Protein AF-A0A815R4E4-F1 (afdb_monomer_lite)

Structure (mmCIF, N/CA/C/O backbone):
data_AF-A0A815R4E4-F1
#
_entry.id   AF-A0A815R4E4-F1
#
loop_
_atom_site.group_PDB
_atom_site.id
_atom_site.type_symbol
_atom_site.label_atom_id
_atom_site.label_alt_id
_atom_site.label_comp_id
_atom_site.label_asym_id
_atom_site.label_entity_id
_atom_site.label_seq_id
_atom_site.pdbx_PDB_ins_code
_atom_site.Cartn_x
_atom_site.Cartn_y
_atom_site.Cartn_z
_atom_site.occupancy
_atom_site.B_iso_or_equiv
_atom_site.auth_seq_id
_atom_site.auth_comp_id
_atom_site.auth_asym_id
_atom_site.auth_atom_id
_atom_site.pdbx_PDB_model_num
ATOM 1 N N . LEU A 1 1 ? -27.201 -1.295 6.996 1.00 34.97 1 LEU A N 1
ATOM 2 C CA . LEU A 1 1 ? -26.302 -2.285 6.366 1.00 34.97 1 LEU A CA 1
ATOM 3 C C . LEU A 1 1 ? -25.036 -1.536 5.987 1.00 34.97 1 LEU A C 1
ATOM 5 O O . LEU A 1 1 ? -25.103 -0.668 5.131 1.00 34.97 1 LEU A O 1
ATOM 9 N N . THR A 1 2 ? -23.944 -1.718 6.727 1.00 45.78 2 THR A N 1
ATOM 10 C CA . THR A 1 2 ? -22.665 -1.076 6.395 1.00 45.78 2 THR A CA 1
ATOM 11 C C . THR A 1 2 ? -22.022 -1.870 5.258 1.00 45.78 2 THR A C 1
ATOM 13 O O . THR A 1 2 ? -22.085 -3.098 5.275 1.00 45.78 2 THR A O 1
ATOM 16 N N . ASN A 1 3 ? -21.384 -1.202 4.290 1.00 49.81 3 ASN A N 1
ATOM 17 C CA . ASN A 1 3 ? -20.673 -1.812 3.143 1.00 49.81 3 ASN A CA 1
ATOM 18 C C . ASN A 1 3 ? -19.489 -2.724 3.536 1.00 49.81 3 ASN A C 1
ATOM 20 O O . ASN A 1 3 ? -18.639 -3.049 2.714 1.00 49.81 3 ASN A O 1
ATOM 24 N N . PHE A 1 4 ? -19.400 -3.109 4.805 1.00 59.53 4 PHE A N 1
ATOM 25 C CA . PHE A 1 4 ? -18.251 -3.765 5.391 1.00 59.53 4 PHE A CA 1
ATOM 26 C C . PHE A 1 4 ? -18.570 -5.113 6.011 1.00 59.53 4 PHE A C 1
ATOM 28 O O . PHE A 1 4 ? -17.628 -5.620 6.573 1.00 59.53 4 PHE A O 1
ATOM 35 N N . HIS A 1 5 ? -19.809 -5.645 5.971 1.00 58.69 5 HIS A N 1
ATOM 36 C CA . HIS A 1 5 ? -20.258 -7.021 6.329 1.00 58.69 5 HIS A CA 1
ATOM 37 C C . HIS A 1 5 ? -19.346 -7.929 7.215 1.00 58.69 5 HIS A C 1
ATOM 39 O O . HIS A 1 5 ? -19.373 -9.147 7.086 1.00 58.69 5 HIS A O 1
ATOM 45 N N . TYR A 1 6 ? -18.570 -7.383 8.152 1.00 62.31 6 TYR A N 1
ATOM 46 C CA . TYR A 1 6 ? -17.469 -8.067 8.828 1.00 62.31 6 TYR A CA 1
ATOM 47 C C . TYR A 1 6 ? -17.342 -7.518 10.251 1.00 62.31 6 TYR A C 1
ATOM 49 O O . TYR A 1 6 ? -17.291 -6.306 10.477 1.00 62.31 6 TYR A O 1
ATOM 57 N N . ASN A 1 7 ? -17.299 -8.430 11.223 1.00 60.53 7 ASN A N 1
ATOM 58 C CA . ASN A 1 7 ? -17.058 -8.113 12.624 1.00 60.53 7 ASN A CA 1
ATOM 59 C C . ASN A 1 7 ? -15.548 -8.113 12.881 1.00 60.53 7 ASN A C 1
ATOM 61 O O . ASN A 1 7 ? -14.939 -9.158 13.099 1.00 60.53 7 ASN A O 1
ATOM 65 N N . LEU A 1 8 ? -14.942 -6.933 12.818 1.00 61.50 8 LEU A N 1
ATOM 66 C CA . LEU A 1 8 ? -13.544 -6.733 13.172 1.00 61.50 8 LEU A CA 1
ATOM 67 C C . LEU A 1 8 ? -13.520 -5.843 14.404 1.00 61.50 8 LEU A C 1
ATOM 69 O O . LEU A 1 8 ? -13.551 -4.619 14.294 1.00 61.50 8 LEU A O 1
ATOM 73 N N . ASN A 1 9 ? -13.440 -6.444 15.585 1.00 64.81 9 ASN A N 1
ATOM 74 C CA . ASN A 1 9 ? -13.378 -5.694 16.841 1.00 64.81 9 ASN A CA 1
ATOM 75 C C . ASN A 1 9 ? -12.137 -4.766 16.949 1.00 64.81 9 ASN A C 1
ATOM 77 O O . ASN A 1 9 ? -12.022 -4.015 17.914 1.00 64.81 9 ASN A O 1
ATOM 81 N N . GLU A 1 10 ? -11.231 -4.769 15.957 1.00 72.38 10 GLU A N 1
ATOM 82 C CA . GLU A 1 10 ? -9.911 -4.119 16.003 1.00 72.38 10 GLU A CA 1
ATOM 83 C C . GLU A 1 10 ? -9.409 -3.582 14.638 1.00 72.38 10 GLU A C 1
ATOM 85 O O . GLU A 1 10 ? -8.201 -3.504 14.407 1.00 72.38 10 GLU A O 1
ATOM 90 N N . TRP A 1 11 ? -10.286 -3.240 13.683 1.00 89.25 11 TRP A N 1
ATOM 91 C CA . TRP A 1 11 ? -9.803 -2.600 12.446 1.00 89.25 11 TRP A CA 1
ATOM 92 C C . TRP A 1 11 ? -9.407 -1.141 12.700 1.00 89.25 11 TRP A C 1
ATOM 94 O O . TRP A 1 11 ? -10.167 -0.372 13.278 1.00 89.25 11 TRP A O 1
ATOM 104 N N . GLY A 1 12 ? -8.206 -0.766 12.274 1.00 93.44 12 GLY A N 1
ATOM 105 C CA . GLY A 1 12 ? -7.687 0.596 12.314 1.00 93.44 12 GLY A CA 1
ATOM 106 C C . GLY A 1 12 ? -7.926 1.360 11.021 1.00 93.44 12 GLY A C 1
ATOM 107 O O . GLY A 1 12 ? -8.293 2.534 11.076 1.00 93.44 12 GLY A O 1
ATOM 108 N N . ALA A 1 13 ? -7.783 0.687 9.875 1.00 95.56 13 ALA A N 1
ATOM 109 C CA . ALA A 1 13 ? -8.011 1.285 8.566 1.00 95.56 13 ALA A CA 1
ATOM 110 C C . ALA A 1 13 ? -8.581 0.295 7.539 1.00 95.56 13 ALA A C 1
ATOM 112 O O . ALA A 1 13 ? -8.224 -0.884 7.532 1.00 95.56 13 ALA A O 1
ATOM 113 N N . MET A 1 14 ? -9.439 0.810 6.658 1.00 95.38 14 MET A N 1
ATOM 114 C CA . MET A 1 14 ? -9.954 0.141 5.462 1.00 95.38 14 MET A CA 1
ATOM 115 C C . MET A 1 14 ? -9.499 0.921 4.238 1.00 95.38 14 MET A C 1
ATOM 117 O O . MET A 1 14 ? -9.960 2.042 4.019 1.00 95.38 14 MET A O 1
ATOM 121 N N . THR A 1 15 ? -8.604 0.339 3.452 1.00 96.81 15 THR A N 1
ATOM 122 C CA . THR A 1 15 ? -8.032 0.966 2.260 1.00 96.81 15 THR A CA 1
ATOM 123 C C . THR A 1 15 ? -8.726 0.435 1.015 1.00 96.81 15 THR A C 1
ATOM 125 O O . THR A 1 15 ? -9.204 -0.706 0.985 1.00 96.81 15 THR A O 1
ATOM 128 N N . ALA A 1 16 ? -8.809 1.274 -0.008 1.00 95.69 16 ALA A N 1
ATOM 129 C CA . ALA A 1 16 ? -9.480 0.937 -1.246 1.00 95.69 16 ALA A CA 1
ATOM 130 C C . ALA A 1 16 ? -8.651 -0.025 -2.108 1.00 95.69 16 ALA A C 1
ATOM 132 O O . ALA A 1 16 ? -7.436 -0.169 -1.954 1.00 95.69 16 ALA A O 1
ATOM 133 N N . SER A 1 17 ? -9.344 -0.669 -3.039 1.00 94.94 17 SER A N 1
ATOM 134 C CA . SER A 1 17 ? -8.784 -1.439 -4.146 1.00 94.94 17 SER A CA 1
ATOM 135 C C . SER A 1 17 ? -9.296 -0.895 -5.488 1.00 94.94 17 SER A C 1
ATOM 137 O O . SER A 1 17 ? -10.026 0.098 -5.538 1.00 94.94 17 SER A O 1
ATOM 139 N N . GLN A 1 18 ? -8.893 -1.524 -6.593 1.00 93.31 18 GLN A N 1
ATOM 140 C CA . GLN A 1 18 ? -9.287 -1.147 -7.954 1.00 93.31 18 GLN A CA 1
ATOM 141 C C . GLN A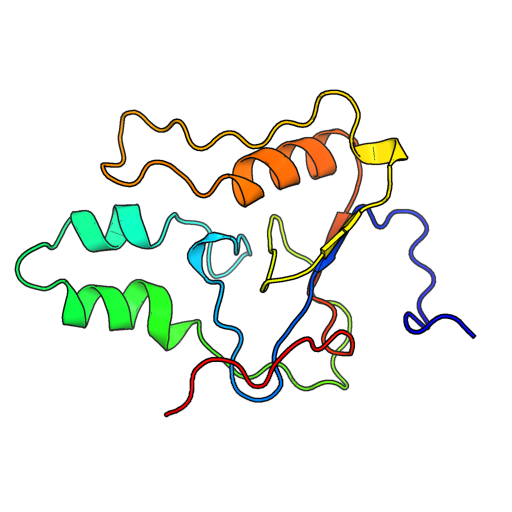 1 18 ? -9.861 -2.347 -8.707 1.00 93.31 18 GLN A C 1
ATOM 143 O O . GLN A 1 18 ? -9.534 -3.492 -8.386 1.00 93.31 18 GLN A O 1
ATOM 148 N N . THR A 1 19 ? -10.712 -2.093 -9.708 1.00 87.50 19 THR A N 1
ATOM 149 C CA . THR A 1 19 ? -11.404 -3.168 -10.442 1.00 87.50 19 THR A CA 1
ATOM 150 C C . THR A 1 19 ? -10.457 -3.982 -11.325 1.00 87.50 19 THR A C 1
ATOM 152 O O . THR A 1 19 ? -10.602 -5.203 -11.389 1.00 87.50 19 THR A O 1
ATOM 155 N N . ILE A 1 20 ? -9.469 -3.346 -11.969 1.00 88.88 20 ILE A N 1
ATOM 156 C CA . ILE A 1 20 ? -8.559 -4.016 -12.909 1.00 88.88 20 ILE A CA 1
ATOM 157 C C . ILE A 1 20 ? -7.231 -4.370 -12.235 1.00 88.88 20 ILE A C 1
ATOM 159 O O . ILE A 1 20 ? -6.815 -5.527 -12.274 1.00 88.88 20 ILE A O 1
ATOM 163 N N . ARG A 1 21 ? -6.530 -3.402 -11.627 1.00 91.69 21 ARG A N 1
ATOM 164 C CA . ARG A 1 21 ? -5.222 -3.640 -10.985 1.00 91.69 21 ARG A CA 1
ATOM 165 C C . ARG A 1 21 ? -4.995 -2.731 -9.788 1.00 91.69 21 ARG A C 1
ATOM 167 O O . ARG A 1 21 ? -5.129 -1.516 -9.915 1.00 91.69 21 ARG A O 1
ATOM 174 N N . TYR A 1 22 ? -4.560 -3.312 -8.670 1.00 95.31 22 TYR A N 1
ATOM 175 C CA . TYR A 1 22 ? -4.115 -2.544 -7.511 1.00 95.31 22 TYR A CA 1
ATOM 176 C C . TYR A 1 22 ? -2.815 -1.801 -7.835 1.00 95.31 22 TYR A C 1
ATOM 178 O O . TYR A 1 22 ? -1.774 -2.433 -8.020 1.00 95.31 22 TYR A O 1
ATOM 186 N N . TYR A 1 23 ? -2.878 -0.474 -7.947 1.00 94.25 23 TYR A N 1
ATOM 187 C CA . TYR A 1 23 ? -1.768 0.317 -8.496 1.00 94.25 23 TYR A CA 1
ATOM 188 C C . TYR A 1 23 ? -0.779 0.817 -7.436 1.00 94.25 23 TYR A C 1
ATOM 190 O O . TYR A 1 23 ? 0.389 1.048 -7.743 1.00 94.25 23 TYR A O 1
ATOM 198 N N . ASP A 1 24 ? -1.235 1.007 -6.197 1.00 96.00 24 ASP A N 1
ATOM 199 C CA . ASP A 1 24 ? -0.504 1.755 -5.171 1.00 96.00 24 ASP A CA 1
ATOM 200 C C . ASP A 1 24 ? 0.508 0.881 -4.416 1.00 96.00 24 ASP A C 1
ATOM 202 O O . ASP A 1 24 ? 0.366 0.570 -3.228 1.00 96.00 24 ASP A O 1
ATOM 206 N N . ILE A 1 25 ? 1.528 0.430 -5.149 1.00 97.62 25 ILE A N 1
ATOM 207 C CA . ILE A 1 25 ? 2.609 -0.408 -4.617 1.00 97.62 25 ILE A CA 1
ATOM 208 C C . ILE A 1 25 ? 3.510 0.382 -3.664 1.00 97.62 25 ILE A C 1
ATOM 210 O O . ILE A 1 25 ? 4.051 -0.192 -2.721 1.00 97.62 25 ILE A O 1
ATOM 214 N N . TRP A 1 26 ? 3.630 1.701 -3.843 1.00 97.75 26 TRP A N 1
ATOM 215 C CA . TRP A 1 26 ? 4.500 2.515 -2.997 1.00 97.75 26 TRP A CA 1
ATOM 216 C C . TRP A 1 26 ? 4.015 2.565 -1.542 1.00 97.75 26 TRP A C 1
ATOM 218 O O . TRP A 1 26 ? 4.830 2.403 -0.628 1.00 97.75 26 TRP A O 1
ATOM 228 N N . ALA A 1 27 ? 2.699 2.677 -1.322 1.00 98.12 27 ALA A N 1
ATOM 229 C CA . ALA A 1 27 ? 2.101 2.625 0.012 1.00 98.12 27 ALA A CA 1
ATOM 230 C C . ALA A 1 27 ? 1.945 1.198 0.573 1.00 98.12 27 ALA A C 1
ATOM 232 O O . ALA A 1 27 ? 1.680 1.039 1.768 1.00 98.12 27 ALA A O 1
ATOM 233 N N . LEU A 1 28 ? 2.078 0.155 -0.257 1.00 98.31 28 LEU A N 1
ATOM 234 C CA . LEU A 1 28 ? 1.830 -1.232 0.139 1.00 98.31 28 LEU A CA 1
ATOM 235 C C . LEU A 1 28 ? 2.980 -1.798 0.981 1.00 98.31 28 LEU A C 1
ATOM 237 O O . LEU A 1 28 ? 4.128 -1.836 0.542 1.00 98.31 28 LEU A O 1
ATOM 241 N N . ARG A 1 29 ? 2.664 -2.322 2.166 1.00 98.25 29 ARG A N 1
ATOM 242 C CA . ARG A 1 29 ? 3.552 -3.179 2.960 1.00 98.25 29 ARG A CA 1
ATOM 243 C C . ARG A 1 29 ? 2.803 -4.449 3.349 1.00 98.25 29 ARG A C 1
ATOM 245 O O . ARG A 1 29 ? 1.773 -4.378 4.011 1.00 98.25 29 ARG A O 1
ATOM 252 N N . SER A 1 30 ? 3.291 -5.591 2.882 1.00 96.19 30 SER A N 1
ATOM 253 C CA . SER A 1 30 ? 2.736 -6.935 3.080 1.00 96.19 30 SER A CA 1
ATOM 254 C C . SER A 1 30 ? 3.872 -7.947 3.262 1.00 96.19 30 SER A C 1
ATOM 256 O O . SER A 1 30 ? 5.047 -7.605 3.160 1.00 96.19 30 SER A O 1
ATOM 258 N N . THR A 1 31 ? 3.547 -9.226 3.453 1.00 95.00 31 THR A N 1
ATOM 259 C CA . THR A 1 31 ? 4.556 -10.301 3.461 1.00 95.00 31 THR A CA 1
ATOM 260 C C . THR A 1 31 ? 5.293 -10.461 2.127 1.00 95.00 31 THR A C 1
ATOM 262 O O . THR A 1 31 ? 6.391 -11.006 2.109 1.00 95.00 31 THR A O 1
ATOM 265 N N . VAL A 1 32 ? 4.701 -10.000 1.018 1.00 93.56 32 VAL A N 1
ATOM 266 C CA . VAL A 1 32 ? 5.271 -10.111 -0.335 1.00 93.56 32 VAL A CA 1
ATOM 267 C C . VAL A 1 32 ? 6.012 -8.837 -0.743 1.00 93.56 32 VAL A C 1
ATOM 269 O O . VAL A 1 32 ? 7.080 -8.911 -1.340 1.00 93.56 32 VAL A O 1
ATOM 272 N N . VAL A 1 33 ? 5.452 -7.672 -0.418 1.00 96.75 33 VAL A N 1
ATOM 273 C CA . VAL A 1 33 ? 6.038 -6.358 -0.716 1.00 96.75 33 VAL A CA 1
ATOM 274 C C . VAL A 1 33 ? 6.369 -5.697 0.609 1.00 96.75 33 VAL A C 1
ATOM 276 O O . VAL A 1 33 ? 5.486 -5.125 1.235 1.00 96.75 33 VAL A O 1
ATOM 279 N N . ASN A 1 34 ? 7.617 -5.802 1.060 1.00 96.50 34 ASN A N 1
ATOM 280 C CA . ASN A 1 34 ? 8.079 -5.196 2.314 1.00 96.50 34 ASN A CA 1
ATOM 281 C C . ASN A 1 34 ? 9.303 -4.294 2.099 1.00 96.50 34 ASN A C 1
ATOM 283 O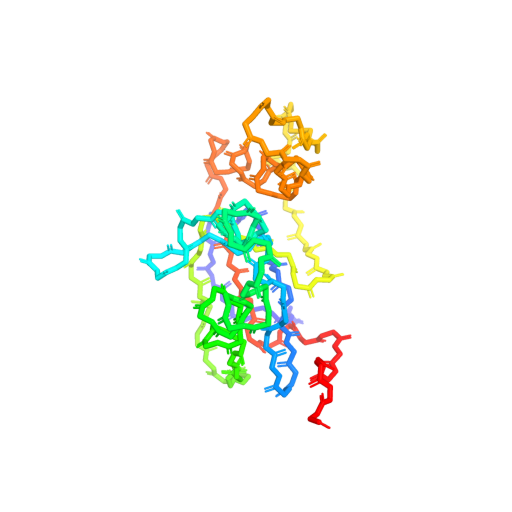 O . ASN A 1 34 ? 10.276 -4.338 2.847 1.00 96.50 34 ASN A O 1
ATOM 287 N N . TYR A 1 35 ? 9.278 -3.522 1.019 1.00 96.56 35 TYR A N 1
ATOM 288 C CA . TYR A 1 35 ? 10.349 -2.621 0.610 1.00 96.56 35 TYR A CA 1
ATOM 289 C C . TYR A 1 35 ? 9.748 -1.345 0.011 1.00 96.56 35 TYR A C 1
ATOM 291 O O . TYR A 1 35 ? 8.565 -1.309 -0.329 1.00 96.56 35 TYR A O 1
ATOM 299 N N . ASP A 1 36 ? 10.559 -0.296 -0.123 1.00 97.12 36 ASP A N 1
ATOM 300 C CA . ASP A 1 36 ? 10.183 0.904 -0.872 1.00 97.12 36 ASP A CA 1
ATOM 301 C C . ASP A 1 36 ? 10.547 0.724 -2.354 1.00 97.12 36 ASP A C 1
ATOM 303 O O . ASP A 1 36 ? 11.723 0.620 -2.706 1.00 97.12 36 ASP A O 1
ATOM 307 N N . CYS A 1 37 ? 9.540 0.637 -3.229 1.00 97.06 37 CYS A N 1
ATOM 308 C CA . CYS A 1 37 ? 9.758 0.331 -4.643 1.00 97.06 37 CYS A CA 1
ATOM 309 C C . CYS A 1 37 ? 10.597 1.392 -5.366 1.00 97.06 37 CYS A C 1
ATOM 311 O O . CYS A 1 37 ? 11.401 1.035 -6.225 1.00 97.06 37 CYS A O 1
ATOM 313 N N . TRP A 1 38 ? 10.471 2.675 -5.015 1.00 96.50 38 TRP A N 1
ATOM 314 C CA . TRP A 1 38 ? 11.233 3.738 -5.672 1.00 96.50 38 TRP A CA 1
ATOM 315 C C . TRP A 1 38 ? 12.680 3.783 -5.193 1.00 96.50 38 TRP A C 1
ATOM 317 O O . TRP A 1 38 ? 13.572 4.004 -6.013 1.00 96.50 38 TRP A O 1
ATOM 327 N N . LYS A 1 39 ? 12.929 3.474 -3.914 1.00 96.50 39 LYS A N 1
ATOM 328 C CA . LYS A 1 39 ? 14.288 3.264 -3.389 1.00 96.50 39 LYS A CA 1
ATOM 329 C C . LYS A 1 39 ? 14.983 2.076 -4.059 1.00 96.50 39 LYS A C 1
ATOM 331 O O . LYS A 1 39 ? 16.178 2.139 -4.343 1.00 96.50 39 LYS A O 1
ATOM 336 N N . GLU A 1 40 ? 14.260 0.992 -4.339 1.00 96.56 40 GLU A N 1
ATOM 337 C CA . GLU A 1 40 ? 14.820 -0.150 -5.074 1.00 96.56 40 GLU A CA 1
ATOM 338 C C . GLU A 1 40 ? 15.100 0.195 -6.545 1.00 96.56 40 GLU A C 1
ATOM 340 O O . GLU A 1 40 ? 16.191 -0.078 -7.047 1.00 96.56 40 GLU A O 1
ATOM 345 N N . ILE A 1 41 ? 14.170 0.871 -7.226 1.00 96.81 41 ILE A N 1
ATOM 346 C CA . ILE A 1 41 ? 14.344 1.291 -8.626 1.00 96.81 41 ILE A CA 1
ATOM 347 C C . ILE A 1 41 ? 15.503 2.286 -8.776 1.00 96.81 41 ILE A C 1
ATOM 349 O O . ILE A 1 41 ? 16.274 2.178 -9.734 1.00 96.81 41 ILE A O 1
ATOM 353 N N . SER A 1 42 ? 15.691 3.211 -7.825 1.00 95.31 42 SER A N 1
ATOM 354 C CA . SER A 1 42 ? 16.764 4.216 -7.891 1.00 95.31 42 SER A CA 1
ATOM 355 C C . SER A 1 42 ? 18.171 3.624 -7.874 1.00 95.31 42 SER A C 1
ATOM 357 O O . SER A 1 42 ? 19.109 4.281 -8.321 1.00 95.31 42 SER A O 1
ATOM 359 N N . LYS A 1 43 ? 18.340 2.380 -7.404 1.00 95.44 43 LYS A N 1
ATOM 360 C CA . LYS A 1 43 ? 19.629 1.666 -7.443 1.00 95.44 43 LYS A CA 1
ATOM 361 C C . LYS A 1 43 ? 20.057 1.304 -8.870 1.00 95.44 43 LYS A C 1
ATOM 363 O O . LYS A 1 43 ? 21.230 1.020 -9.100 1.00 95.44 43 LYS A O 1
ATOM 368 N N . TYR A 1 44 ? 19.130 1.334 -9.832 1.00 96.44 44 TYR A N 1
ATOM 369 C CA . TYR A 1 44 ? 19.346 0.892 -11.210 1.00 96.44 44 TYR A CA 1
ATOM 370 C C . TYR A 1 44 ? 18.940 1.963 -12.239 1.00 96.44 44 TYR A C 1
ATOM 372 O O . TYR A 1 44 ? 18.090 1.700 -13.091 1.00 96.44 44 TYR A O 1
ATOM 380 N N . PRO A 1 45 ? 19.551 3.164 -12.237 1.00 94.88 45 PRO A N 1
ATOM 381 C CA . PRO A 1 45 ? 19.105 4.281 -13.078 1.00 94.88 45 PRO A CA 1
ATOM 382 C C . PRO A 1 45 ? 19.142 3.971 -14.584 1.00 94.88 45 PRO A C 1
ATOM 384 O O . PRO A 1 45 ? 18.264 4.405 -15.323 1.00 94.88 45 PRO A O 1
ATOM 387 N N . GLN A 1 46 ? 20.111 3.171 -15.042 1.00 97.69 46 GLN A N 1
ATOM 388 C CA . GLN A 1 46 ? 20.221 2.752 -16.449 1.00 97.69 46 GLN A CA 1
ATOM 389 C C . GLN A 1 46 ? 19.204 1.665 -16.845 1.00 97.69 46 GLN A C 1
ATOM 391 O O . GLN A 1 46 ? 18.963 1.448 -18.029 1.00 97.69 46 GLN A O 1
ATOM 396 N N . TYR A 1 47 ? 18.599 0.988 -15.864 1.00 96.88 47 TYR A N 1
ATOM 397 C CA . TYR A 1 47 ? 17.653 -0.114 -16.059 1.00 96.88 47 TYR A CA 1
ATOM 398 C C . TYR A 1 47 ? 16.305 0.164 -15.386 1.00 96.88 47 TYR A C 1
ATOM 400 O O . TYR A 1 47 ? 15.581 -0.774 -15.052 1.00 96.88 47 TYR A O 1
ATOM 408 N N . SER A 1 48 ? 15.949 1.437 -15.199 1.00 94.56 48 SER A N 1
ATOM 409 C CA . SER A 1 48 ? 14.761 1.862 -14.447 1.00 94.56 48 SER A CA 1
ATOM 410 C C . SER A 1 48 ? 13.471 1.200 -14.942 1.00 94.56 48 SER A C 1
ATOM 412 O O . SER A 1 48 ? 12.662 0.764 -14.132 1.00 94.56 48 SER A O 1
ATOM 414 N N . ASN A 1 49 ? 13.319 1.009 -16.256 1.00 96.50 49 ASN A N 1
ATOM 415 C CA . ASN A 1 49 ? 12.174 0.301 -16.841 1.00 96.50 49 ASN A CA 1
ATOM 416 C C . ASN A 1 49 ? 12.109 -1.183 -16.438 1.00 96.50 49 ASN A C 1
ATOM 418 O O . ASN A 1 49 ? 11.033 -1.704 -16.154 1.00 96.50 49 ASN A O 1
ATOM 422 N N . LEU A 1 50 ? 13.248 -1.886 -16.426 1.00 97.69 50 LEU A N 1
ATOM 423 C CA . LEU A 1 50 ? 13.297 -3.286 -15.993 1.00 97.69 50 LEU A CA 1
ATOM 424 C C . LEU A 1 50 ? 13.099 -3.392 -14.477 1.00 97.69 50 LEU A C 1
ATOM 426 O O . LEU A 1 50 ? 12.367 -4.263 -14.017 1.00 97.69 50 LEU A O 1
ATOM 430 N N . ALA A 1 51 ? 13.699 -2.480 -13.713 1.00 97.50 51 ALA A N 1
ATOM 431 C CA . ALA A 1 51 ? 13.503 -2.400 -12.274 1.00 97.50 51 ALA A CA 1
ATOM 432 C C . ALA A 1 51 ? 12.029 -2.121 -11.926 1.00 97.50 51 ALA A C 1
ATOM 434 O O . ALA A 1 51 ? 11.483 -2.796 -11.062 1.00 97.50 51 ALA A O 1
ATOM 435 N N . SER A 1 52 ? 11.348 -1.220 -12.645 1.00 97.44 52 SER A N 1
ATOM 436 C CA . SER A 1 52 ? 9.909 -0.965 -12.467 1.00 97.44 52 SER A CA 1
ATOM 437 C C . SER A 1 52 ? 9.081 -2.231 -12.666 1.00 97.44 52 SER A C 1
ATOM 439 O O . SER A 1 52 ? 8.226 -2.541 -11.840 1.00 97.44 52 SER A O 1
ATOM 441 N N . LYS A 1 53 ? 9.393 -3.033 -13.691 1.00 97.44 53 LYS A N 1
ATOM 442 C CA . LYS A 1 53 ? 8.716 -4.320 -13.906 1.00 97.44 53 LYS A CA 1
ATOM 443 C C . LYS A 1 53 ? 8.861 -5.261 -12.711 1.00 97.44 53 LYS A C 1
ATOM 445 O O . LYS A 1 53 ? 7.897 -5.915 -12.325 1.00 97.44 53 LYS A O 1
ATOM 450 N N . ILE A 1 54 ? 10.059 -5.323 -12.132 1.00 97.25 54 ILE A N 1
ATOM 451 C CA . ILE A 1 54 ? 10.397 -6.221 -11.020 1.00 97.25 54 ILE A CA 1
ATOM 452 C C . ILE A 1 54 ? 9.807 -5.739 -9.693 1.00 97.25 54 ILE A C 1
ATOM 454 O O . ILE A 1 54 ? 9.342 -6.560 -8.912 1.00 97.25 54 ILE A O 1
ATOM 458 N N . TYR A 1 55 ? 9.838 -4.436 -9.418 1.00 97.62 55 TYR A N 1
ATOM 459 C CA . TYR A 1 55 ? 9.484 -3.903 -8.102 1.00 97.62 55 TYR A CA 1
ATOM 460 C C . TYR A 1 55 ? 8.056 -3.361 -8.012 1.00 97.62 55 TYR A C 1
ATOM 462 O O . TYR A 1 55 ? 7.544 -3.249 -6.896 1.00 97.62 55 TYR A O 1
ATOM 470 N N . ILE A 1 56 ? 7.415 -3.056 -9.146 1.00 96.94 56 ILE A N 1
ATOM 471 C CA . ILE A 1 56 ? 6.051 -2.516 -9.231 1.00 96.94 56 ILE A CA 1
ATOM 472 C C . ILE A 1 56 ? 5.155 -3.471 -10.025 1.00 96.94 56 ILE A C 1
ATOM 474 O O . ILE A 1 56 ? 4.265 -4.090 -9.439 1.00 96.94 56 ILE A O 1
ATOM 478 N N . ASP A 1 57 ? 5.403 -3.656 -11.326 1.00 95.81 57 ASP A N 1
ATOM 479 C CA . ASP A 1 57 ? 4.405 -4.251 -12.233 1.00 95.81 57 ASP A CA 1
ATOM 480 C C . ASP A 1 57 ? 4.023 -5.690 -11.853 1.00 95.81 57 ASP A C 1
ATOM 482 O O . ASP A 1 57 ? 2.853 -6.071 -11.931 1.00 95.81 57 ASP A O 1
ATOM 486 N N . VAL A 1 58 ? 4.984 -6.501 -11.393 1.00 95.94 58 VAL A N 1
ATOM 487 C CA . VAL A 1 58 ? 4.719 -7.885 -10.947 1.00 95.94 58 VAL A CA 1
ATOM 488 C C . VAL A 1 58 ? 3.808 -7.952 -9.715 1.00 95.94 58 VAL A C 1
ATOM 490 O O . VAL A 1 58 ? 3.219 -9.004 -9.452 1.00 95.94 58 VAL A O 1
ATOM 493 N N . HIS A 1 59 ? 3.671 -6.854 -8.967 1.00 95.69 59 HIS A N 1
ATOM 494 C CA . HIS A 1 59 ? 2.805 -6.727 -7.794 1.00 95.69 59 HIS A CA 1
ATOM 495 C C . HIS A 1 59 ? 1.494 -5.985 -8.095 1.00 95.69 59 HIS A C 1
ATOM 497 O O . HIS A 1 59 ? 0.539 -6.112 -7.328 1.00 95.69 59 HIS A O 1
ATOM 503 N N . THR A 1 60 ? 1.396 -5.301 -9.237 1.00 94.56 60 THR A N 1
ATOM 504 C CA . THR A 1 60 ? 0.190 -4.620 -9.732 1.00 94.56 60 THR A CA 1
ATOM 505 C C . THR A 1 60 ? -0.821 -5.625 -10.309 1.00 94.56 60 THR A C 1
ATOM 507 O O . THR A 1 60 ? -0.963 -5.818 -11.525 1.00 94.56 60 THR A O 1
ATOM 510 N N . LYS A 1 61 ? -1.522 -6.320 -9.404 1.00 91.12 61 LYS A N 1
ATOM 511 C CA . LYS A 1 61 ? -2.435 -7.437 -9.705 1.00 91.12 61 LYS A CA 1
ATOM 512 C C . LYS A 1 61 ? -3.914 -7.071 -9.499 1.00 91.12 61 LYS A C 1
ATOM 514 O O . LYS A 1 61 ? -4.210 -6.211 -8.667 1.00 91.12 61 LYS A O 1
ATOM 519 N N . PRO A 1 62 ? -4.849 -7.724 -10.216 1.00 91.50 62 PRO A N 1
ATOM 520 C CA . PRO A 1 62 ? -6.271 -7.657 -9.887 1.00 91.50 62 PRO A CA 1
ATOM 521 C C . PRO A 1 62 ? -6.527 -8.216 -8.485 1.00 91.50 62 PRO A C 1
ATOM 523 O O . PRO A 1 62 ? -5.934 -9.226 -8.097 1.00 91.50 6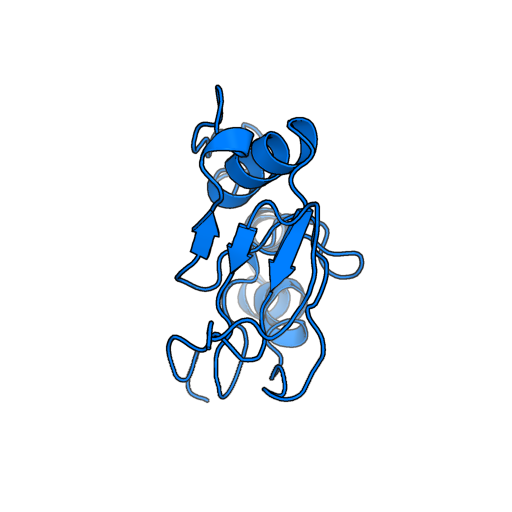2 PRO A O 1
ATOM 526 N N . ILE A 1 63 ? -7.444 -7.586 -7.753 1.00 92.31 63 ILE A N 1
ATOM 527 C CA . ILE A 1 63 ? -7.954 -8.085 -6.474 1.00 92.31 63 ILE A CA 1
ATOM 528 C C . ILE A 1 63 ? -9.453 -8.353 -6.664 1.00 92.31 63 ILE A C 1
ATOM 530 O O . ILE A 1 63 ? -10.219 -7.395 -6.786 1.00 92.31 63 ILE A O 1
ATOM 534 N N . PRO A 1 64 ? -9.891 -9.624 -6.740 1.00 91.75 64 PRO A N 1
ATOM 535 C CA . PRO A 1 64 ? -11.301 -9.943 -6.939 1.00 91.75 64 PRO A CA 1
ATOM 536 C C . PRO A 1 64 ? -12.167 -9.388 -5.804 1.00 91.75 64 PRO A C 1
ATOM 538 O O . PRO A 1 64 ? -11.841 -9.552 -4.630 1.00 91.75 64 PRO A O 1
ATOM 541 N N . LYS A 1 65 ? -13.280 -8.729 -6.149 1.00 91.00 65 LYS A N 1
ATOM 542 C CA . LYS A 1 65 ? -14.140 -8.009 -5.188 1.00 91.00 65 LYS A CA 1
ATOM 543 C C . LYS A 1 65 ? -14.763 -8.893 -4.102 1.00 91.00 65 LYS A C 1
ATOM 545 O O . LYS A 1 65 ? -15.234 -8.388 -3.090 1.00 91.00 65 LYS A O 1
ATOM 550 N N . ASP A 1 66 ? -14.837 -10.192 -4.363 1.00 89.88 66 ASP A N 1
ATOM 551 C CA . ASP A 1 66 ? -15.405 -11.228 -3.506 1.00 89.88 66 ASP A CA 1
ATOM 552 C C . ASP A 1 66 ? -14.374 -11.845 -2.549 1.00 89.88 66 ASP A C 1
ATOM 554 O O . ASP A 1 66 ? -14.728 -12.689 -1.727 1.00 89.88 66 ASP A O 1
ATOM 558 N N . TYR A 1 67 ? -13.110 -11.414 -2.610 1.00 90.81 67 TYR A N 1
ATOM 559 C CA . TYR A 1 67 ? -12.100 -11.831 -1.645 1.00 90.81 67 TYR A CA 1
ATOM 560 C C . TYR A 1 67 ? -12.394 -11.281 -0.248 1.00 90.81 67 TYR A C 1
ATOM 562 O O . TYR A 1 67 ? -12.937 -10.189 -0.062 1.00 90.81 67 TYR A O 1
ATOM 570 N N . ASN A 1 68 ? -11.947 -12.039 0.752 1.00 90.44 68 ASN A N 1
ATOM 571 C CA . ASN A 1 68 ? -11.888 -11.563 2.127 1.00 90.44 68 ASN A CA 1
ATOM 572 C C . ASN A 1 68 ? -10.937 -10.363 2.248 1.00 90.44 68 ASN A C 1
ATOM 574 O O . ASN A 1 68 ? -10.058 -10.151 1.410 1.00 90.44 68 ASN A O 1
ATOM 578 N N . LEU A 1 69 ? -11.081 -9.610 3.339 1.00 91.62 69 LEU A N 1
ATOM 579 C CA . LEU A 1 69 ? -10.154 -8.533 3.679 1.00 91.62 69 LEU A CA 1
ATOM 580 C C . LEU A 1 69 ? -8.714 -9.037 3.720 1.00 91.62 69 LEU A C 1
ATOM 582 O O . LEU A 1 69 ? -8.423 -10.081 4.308 1.00 91.62 69 LEU A O 1
ATOM 586 N N . ILE A 1 70 ? -7.816 -8.259 3.126 1.00 93.88 70 ILE A N 1
ATOM 587 C CA . ILE A 1 70 ? -6.409 -8.624 3.003 1.00 93.88 70 ILE A CA 1
ATOM 588 C C . ILE A 1 70 ? -5.635 -7.852 4.074 1.00 93.88 70 ILE A C 1
ATOM 590 O O . ILE A 1 70 ? -5.519 -6.628 3.953 1.00 93.88 70 ILE A O 1
ATOM 594 N N . PRO A 1 71 ? -5.133 -8.518 5.132 1.00 94.75 71 PRO A N 1
ATOM 595 C CA . PRO A 1 71 ? -4.356 -7.852 6.167 1.00 94.75 71 PRO A CA 1
ATOM 596 C C . PRO A 1 71 ? -3.003 -7.410 5.609 1.00 94.75 71 PRO A C 1
ATOM 598 O O . PRO A 1 71 ? -2.307 -8.181 4.946 1.00 94.75 71 PRO A O 1
ATOM 601 N N . VAL A 1 72 ? -2.628 -6.172 5.906 1.00 97.31 72 VAL A N 1
ATOM 602 C CA . VAL A 1 72 ? -1.376 -5.555 5.459 1.00 97.31 72 VAL A CA 1
ATOM 603 C C . VAL A 1 72 ? -0.790 -4.704 6.581 1.00 97.31 72 VAL A C 1
ATOM 605 O O . VAL A 1 72 ? -1.504 -4.255 7.474 1.00 97.31 72 VAL A O 1
ATOM 608 N N . GLN A 1 73 ? 0.516 -4.461 6.537 1.00 98.12 73 GLN A N 1
ATOM 609 C CA . GLN A 1 73 ? 1.158 -3.478 7.405 1.00 98.12 73 GLN A CA 1
ATOM 610 C C . GLN A 1 73 ? 0.861 -2.051 6.929 1.00 98.12 73 GLN A C 1
ATOM 612 O O . GLN A 1 73 ? 0.752 -1.144 7.745 1.00 98.12 73 GLN A O 1
ATOM 617 N N . SER A 1 74 ? 0.705 -1.832 5.624 1.00 98.56 74 SER A N 1
ATOM 618 C CA . SER A 1 74 ? 0.337 -0.531 5.062 1.00 98.56 74 SER A CA 1
ATOM 619 C C . SER A 1 74 ? -0.315 -0.708 3.695 1.00 98.56 74 SER A C 1
ATOM 621 O O . SER A 1 74 ? 0.060 -1.604 2.943 1.00 98.56 74 SER A O 1
ATOM 623 N N . ALA A 1 75 ? -1.280 0.148 3.380 1.00 98.12 75 ALA A N 1
ATOM 624 C CA . ALA A 1 75 ? -1.833 0.359 2.047 1.00 98.12 75 ALA A CA 1
ATOM 625 C C . ALA A 1 75 ? -2.545 1.721 2.021 1.00 98.12 75 ALA A C 1
ATOM 627 O O . ALA A 1 75 ? -2.811 2.310 3.074 1.00 98.12 75 ALA A O 1
ATOM 628 N N . PHE A 1 76 ? -2.879 2.213 0.832 1.00 97.69 76 PHE A N 1
ATOM 629 C CA . PHE A 1 76 ? -3.741 3.383 0.683 1.00 97.69 76 PHE A CA 1
ATOM 630 C C . PHE A 1 76 ? -4.681 3.211 -0.508 1.00 97.69 76 PHE A C 1
ATOM 632 O O . PHE A 1 76 ? -5.898 3.261 -0.334 1.00 97.69 76 PHE A O 1
ATOM 639 N N . GLY A 1 77 ? -4.145 2.923 -1.696 1.00 94.94 77 GLY A N 1
ATOM 640 C CA . GLY A 1 77 ? -4.959 2.596 -2.868 1.00 94.94 77 GLY A CA 1
ATOM 641 C C . GLY A 1 77 ? -5.811 3.775 -3.337 1.00 94.94 77 GLY A C 1
ATOM 642 O O . GLY A 1 77 ? -6.884 3.567 -3.894 1.00 94.94 77 GLY A O 1
ATOM 643 N N . GLY A 1 78 ? -5.383 5.008 -3.059 1.00 95.12 78 GLY A N 1
ATOM 644 C CA . GLY A 1 78 ? -6.071 6.249 -3.427 1.00 95.12 78 GLY A CA 1
ATOM 645 C C . GLY A 1 78 ? -7.192 6.689 -2.480 1.00 95.12 78 GLY A C 1
ATOM 646 O O . GLY A 1 78 ? -7.616 7.841 -2.546 1.00 95.12 78 GLY A O 1
ATOM 647 N N . PHE A 1 79 ? -7.690 5.815 -1.599 1.00 95.62 79 PHE A N 1
ATOM 648 C CA . PHE A 1 79 ? -8.688 6.190 -0.595 1.00 95.62 79 PHE A CA 1
ATOM 649 C C . PHE A 1 79 ? -8.651 5.243 0.606 1.00 95.62 79 PHE A C 1
ATOM 651 O O . PHE A 1 79 ? -8.654 4.027 0.443 1.00 95.62 79 PHE A O 1
ATOM 658 N N . ALA A 1 80 ? -8.712 5.785 1.822 1.00 96.38 80 ALA A N 1
ATOM 659 C CA . ALA A 1 80 ? -8.792 4.980 3.035 1.00 96.38 80 ALA A CA 1
ATOM 660 C C . ALA A 1 80 ? -9.713 5.608 4.087 1.00 96.38 80 ALA A C 1
ATOM 662 O O . ALA A 1 80 ? -9.808 6.828 4.215 1.00 96.38 80 ALA A O 1
ATOM 663 N N . ILE A 1 81 ? -10.382 4.754 4.862 1.00 95.44 81 ILE A N 1
ATOM 664 C CA . ILE A 1 81 ? -11.158 5.135 6.045 1.00 95.44 81 ILE A CA 1
ATOM 665 C C . ILE A 1 81 ? -10.379 4.683 7.269 1.00 95.44 81 ILE A C 1
ATOM 667 O O . ILE A 1 81 ? -10.071 3.500 7.393 1.00 95.44 81 ILE A O 1
ATOM 671 N N . TYR A 1 82 ? -10.117 5.605 8.190 1.00 95.81 82 TYR A N 1
ATOM 672 C CA . TYR A 1 82 ? -9.413 5.336 9.439 1.00 95.81 82 TYR A CA 1
ATOM 673 C C . TYR A 1 82 ? -10.341 5.502 10.637 1.00 95.81 82 TYR A C 1
ATOM 675 O O . TYR A 1 82 ? -11.158 6.424 10.676 1.00 95.81 82 TYR A O 1
ATOM 683 N N . GLN A 1 83 ? -10.184 4.656 11.654 1.00 93.69 83 GLN A N 1
ATOM 684 C CA . GLN A 1 83 ? -10.805 4.927 12.945 1.00 93.69 83 GLN A CA 1
ATOM 685 C C . GLN A 1 83 ? -9.957 5.925 13.731 1.00 93.69 83 GLN A C 1
ATOM 687 O O . GLN A 1 83 ? -8.803 5.659 14.067 1.00 93.69 83 GLN A O 1
ATOM 692 N N . THR A 1 84 ? -10.566 7.052 14.089 1.00 95.81 84 THR A N 1
ATOM 693 C CA . THR A 1 84 ? -9.899 8.181 14.754 1.00 95.81 84 THR A CA 1
ATOM 694 C C . THR A 1 84 ? -9.197 7.803 16.057 1.00 95.81 84 THR A C 1
ATOM 696 O O . THR A 1 84 ? -8.144 8.357 16.355 1.00 95.81 84 THR A O 1
ATOM 699 N N . ARG A 1 85 ? -9.711 6.812 16.803 1.00 94.62 85 ARG A N 1
ATOM 700 C CA . ARG A 1 85 ? -9.092 6.328 18.052 1.00 94.62 85 ARG A CA 1
ATOM 701 C C . ARG A 1 85 ? -7.664 5.791 17.888 1.00 94.62 85 ARG A C 1
ATOM 703 O O . ARG A 1 85 ? -6.933 5.766 18.869 1.00 94.62 85 ARG A O 1
ATOM 710 N N . TYR A 1 86 ? -7.267 5.384 16.681 1.00 96.19 86 TYR A N 1
ATOM 711 C CA . TYR A 1 86 ? -5.908 4.911 16.394 1.00 96.19 86 TYR A CA 1
ATOM 712 C C . TYR A 1 86 ? -5.004 5.988 15.780 1.00 96.19 86 TYR A C 1
ATOM 714 O O . TYR A 1 86 ? -3.864 5.690 15.439 1.00 96.19 86 TYR A O 1
ATOM 722 N N . LEU A 1 87 ? -5.483 7.229 15.630 1.00 97.44 87 LEU A N 1
ATOM 723 C CA . LEU A 1 87 ? -4.745 8.307 14.958 1.00 97.44 87 LEU A CA 1
ATOM 724 C C . LEU A 1 87 ? -3.952 9.212 15.911 1.00 97.44 87 LEU A C 1
ATOM 726 O O . LEU A 1 87 ? -3.295 10.150 15.460 1.00 97.44 87 LEU A O 1
ATOM 730 N N . THR A 1 88 ? -4.007 8.961 17.221 1.00 97.56 88 THR A N 1
ATOM 731 C CA . THR A 1 88 ? -3.292 9.765 18.220 1.00 97.56 88 THR A CA 1
ATOM 732 C C . THR A 1 88 ? -1.795 9.815 17.901 1.00 97.56 88 THR A C 1
ATOM 734 O O . THR A 1 88 ? -1.136 8.778 17.848 1.00 97.56 88 THR A O 1
ATOM 737 N N . ASN A 1 89 ? -1.267 11.031 17.715 1.00 97.69 89 ASN A N 1
ATOM 738 C CA . ASN A 1 89 ? 0.130 11.319 17.360 1.00 97.69 89 ASN A CA 1
ATOM 739 C C . ASN A 1 89 ? 0.612 10.692 16.037 1.00 97.69 89 ASN A C 1
ATOM 741 O O . A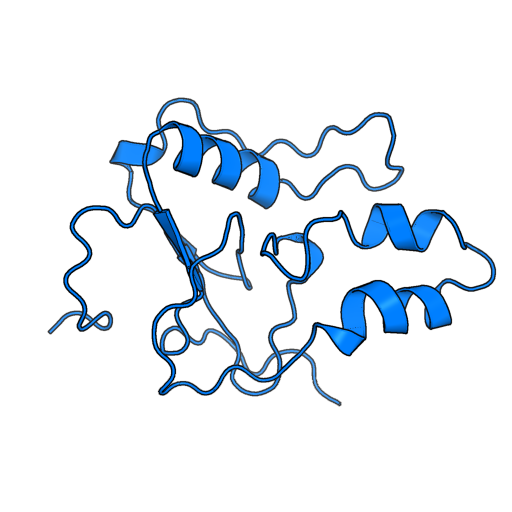SN A 1 89 ? 1.816 10.513 15.849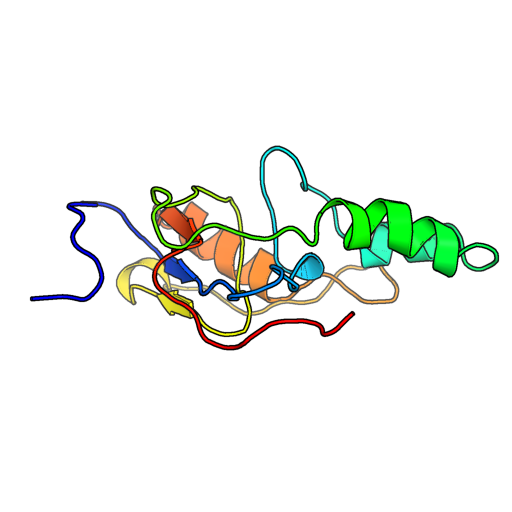 1.00 97.69 89 ASN A O 1
ATOM 745 N N . CYS A 1 90 ? -0.300 10.363 15.120 1.00 98.19 90 CYS A N 1
ATOM 746 C CA . CYS A 1 90 ? 0.065 9.895 13.788 1.00 98.19 90 CYS A CA 1
ATOM 747 C C . CYS A 1 90 ? 0.226 11.067 12.825 1.00 98.19 90 CYS A C 1
ATOM 749 O O . CYS A 1 90 ? -0.648 11.926 12.711 1.00 98.19 90 CYS A O 1
ATOM 751 N N . THR A 1 91 ? 1.350 11.086 12.116 1.00 97.50 91 THR A N 1
ATOM 752 C CA . THR A 1 91 ? 1.697 12.123 11.145 1.00 97.50 91 THR A CA 1
ATOM 753 C C . THR A 1 91 ? 2.125 11.482 9.839 1.00 97.50 91 THR A C 1
ATOM 755 O O . THR A 1 91 ? 2.804 10.455 9.833 1.00 97.50 91 THR A O 1
ATOM 758 N N . TYR A 1 92 ? 1.744 12.110 8.734 1.00 97.25 92 TYR A N 1
ATOM 759 C CA . TYR A 1 92 ? 2.336 11.820 7.438 1.00 97.25 92 TYR A CA 1
ATOM 760 C C . TYR A 1 92 ? 3.776 12.329 7.447 1.00 97.25 92 TYR A C 1
ATOM 762 O O . TYR A 1 92 ? 4.018 13.507 7.698 1.00 97.25 92 TYR A O 1
ATOM 770 N N . ASP A 1 93 ? 4.721 11.424 7.225 1.00 96.56 93 ASP A N 1
ATOM 771 C CA . ASP A 1 93 ? 6.149 11.719 7.220 1.00 96.56 93 ASP A CA 1
ATOM 772 C C . ASP A 1 93 ? 6.797 10.974 6.057 1.00 96.56 93 ASP A C 1
ATOM 774 O O . ASP A 1 93 ? 6.724 9.744 5.999 1.00 96.56 93 ASP A O 1
ATOM 778 N N . SER A 1 94 ? 7.411 11.720 5.142 1.00 95.94 94 SER A N 1
ATOM 779 C CA . SER A 1 94 ? 8.113 11.200 3.968 1.00 95.94 94 SER A CA 1
ATOM 780 C C . SER A 1 94 ? 9.638 11.234 4.107 1.00 95.94 94 SER A C 1
ATOM 782 O O . SER A 1 94 ? 10.345 10.875 3.164 1.00 95.94 94 SER A O 1
ATOM 784 N N . PHE A 1 95 ? 10.175 11.649 5.261 1.00 95.00 95 PHE A N 1
ATOM 785 C CA . PHE A 1 95 ? 11.613 11.823 5.438 1.00 95.00 95 PHE A CA 1
ATOM 786 C C . PHE A 1 95 ? 12.359 10.481 5.439 1.00 95.00 95 PHE A C 1
ATOM 788 O O . PHE A 1 95 ? 12.184 9.647 6.326 1.00 95.00 95 PHE A O 1
ATOM 795 N N . ASP A 1 96 ? 13.239 10.293 4.461 1.00 93.19 96 ASP A N 1
ATOM 796 C CA . ASP A 1 96 ? 14.211 9.201 4.413 1.00 93.19 96 ASP A CA 1
ATOM 797 C C . ASP A 1 96 ? 15.520 9.768 3.850 1.00 93.19 96 ASP A C 1
ATOM 799 O O . ASP A 1 96 ? 15.541 10.319 2.751 1.00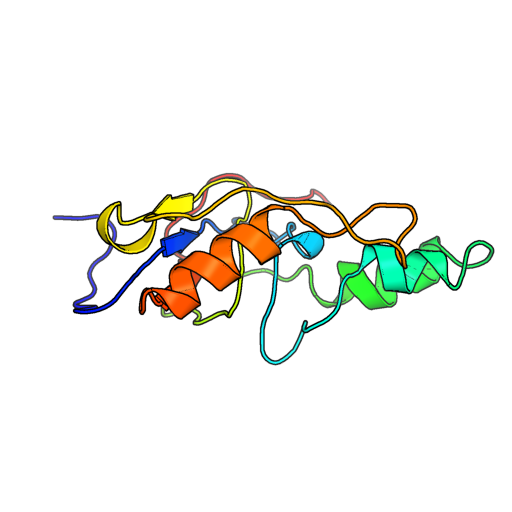 93.19 96 ASP A O 1
ATOM 803 N N . ASN A 1 97 ? 16.609 9.670 4.614 1.00 91.94 97 ASN A N 1
ATOM 804 C CA . ASN A 1 97 ? 17.926 10.168 4.211 1.00 91.94 97 ASN A CA 1
ATOM 805 C C . ASN A 1 97 ? 18.657 9.223 3.238 1.00 91.94 97 ASN A C 1
ATOM 807 O O . ASN A 1 97 ? 19.685 9.602 2.681 1.00 91.94 97 ASN A O 1
ATOM 811 N N . GLU A 1 98 ? 18.138 8.014 3.026 1.00 88.38 98 GLU A N 1
ATOM 812 C CA . GLU A 1 98 ? 18.701 7.001 2.132 1.00 88.38 98 GLU A CA 1
ATOM 813 C C . GLU A 1 98 ? 17.937 6.873 0.802 1.00 88.38 98 GLU A C 1
ATOM 815 O O . GLU A 1 98 ? 18.322 6.074 -0.055 1.00 88.38 98 GLU A O 1
ATOM 820 N N . SER A 1 99 ? 16.846 7.621 0.617 1.00 90.38 99 SER A N 1
ATOM 821 C CA . SER A 1 99 ? 16.027 7.606 -0.597 1.00 90.38 99 SER A CA 1
ATOM 822 C C . SER A 1 99 ? 15.967 8.994 -1.219 1.00 90.38 99 SER A C 1
ATOM 824 O O . SER A 1 99 ? 15.581 9.965 -0.575 1.00 90.38 99 SER A O 1
ATOM 826 N N . VAL A 1 100 ? 16.274 9.084 -2.515 1.00 88.38 100 VAL A N 1
ATOM 827 C CA . VAL A 1 100 ? 16.133 10.337 -3.281 1.00 88.38 100 VAL A CA 1
ATOM 828 C C . VAL A 1 100 ? 14.665 10.778 -3.366 1.00 88.38 100 VAL A C 1
ATOM 830 O O . VAL A 1 100 ? 14.379 11.966 -3.483 1.00 88.38 100 VAL A O 1
ATOM 833 N N . TYR A 1 101 ? 13.735 9.826 -3.280 1.00 89.88 101 TYR A N 1
ATOM 834 C CA . TYR A 1 101 ? 12.293 10.066 -3.347 1.00 89.88 101 TYR A CA 1
ATOM 835 C C . TYR A 1 101 ? 11.643 10.220 -1.964 1.00 89.88 101 TYR A C 1
ATOM 837 O O . TYR A 1 101 ? 10.438 10.445 -1.881 1.00 89.88 101 TYR A O 1
ATOM 845 N N . GLY A 1 102 ? 12.421 10.084 -0.885 1.00 94.44 102 GLY A N 1
ATOM 846 C CA . GLY A 1 102 ? 11.882 9.868 0.454 1.00 94.44 102 GLY A CA 1
ATOM 847 C C . GLY A 1 102 ? 11.222 8.491 0.598 1.00 94.44 102 GLY A C 1
ATOM 848 O O . GLY A 1 102 ? 11.397 7.605 -0.245 1.00 94.44 102 GLY A O 1
ATOM 849 N N . LYS A 1 103 ? 10.456 8.321 1.676 1.00 94.81 103 LYS A N 1
ATOM 850 C CA . LYS A 1 103 ? 9.550 7.181 1.894 1.00 94.81 103 LYS A CA 1
ATOM 851 C C . LYS A 1 103 ? 8.108 7.606 1.616 1.00 94.81 103 LYS A C 1
ATOM 853 O O . LYS A 1 103 ? 7.764 8.771 1.804 1.00 94.81 103 LYS A O 1
ATOM 858 N N . CYS A 1 104 ? 7.245 6.663 1.242 1.00 97.56 104 CYS A N 1
ATOM 859 C CA . CYS A 1 104 ? 5.809 6.941 1.160 1.00 97.56 104 CYS A CA 1
ATOM 860 C C . CYS A 1 104 ? 5.261 7.347 2.538 1.00 97.56 104 CYS A C 1
ATOM 862 O O . CYS A 1 104 ? 5.362 6.600 3.513 1.00 97.56 104 CYS A O 1
ATOM 864 N N . GLU A 1 105 ? 4.633 8.514 2.613 1.00 97.62 105 GLU A N 1
ATOM 865 C CA . GLU A 1 105 ? 4.109 9.101 3.842 1.00 97.62 105 GLU A CA 1
ATOM 866 C C . GLU A 1 105 ? 2.991 8.270 4.478 1.00 97.62 105 GLU A C 1
ATOM 868 O O . GLU A 1 105 ? 2.865 8.230 5.707 1.00 97.62 105 GLU A O 1
ATOM 873 N N . HIS A 1 106 ? 2.217 7.554 3.654 1.00 98.25 106 HIS A N 1
ATOM 874 C CA . HIS A 1 106 ? 1.197 6.623 4.126 1.00 98.25 106 HIS A CA 1
ATOM 875 C C . HIS A 1 106 ? 1.800 5.447 4.893 1.00 98.25 106 HIS A C 1
ATOM 877 O O . HIS A 1 106 ? 1.156 4.961 5.818 1.00 98.25 106 HIS A O 1
ATOM 883 N N . VAL A 1 107 ? 3.027 5.017 4.575 1.00 98.25 107 VAL A N 1
ATOM 884 C CA . VAL A 1 107 ? 3.699 3.930 5.305 1.00 98.25 107 VAL A CA 1
ATOM 885 C C . VAL A 1 107 ? 3.982 4.364 6.739 1.00 98.25 107 VAL A C 1
ATOM 887 O O . VAL A 1 107 ? 3.542 3.691 7.668 1.00 98.25 107 VAL A O 1
ATOM 890 N N . SER A 1 108 ? 4.590 5.536 6.935 1.00 98.00 108 SER A N 1
ATOM 891 C CA . SER A 1 108 ? 4.844 6.105 8.270 1.00 98.00 108 SER A CA 1
ATOM 892 C C . SER A 1 108 ? 3.560 6.320 9.073 1.00 98.00 108 SER A C 1
ATOM 894 O O . SER A 1 108 ? 3.490 6.018 10.268 1.00 98.00 108 SER A O 1
ATOM 896 N N . PHE A 1 109 ? 2.517 6.831 8.415 1.00 98.56 109 PHE A N 1
ATOM 897 C CA . PHE A 1 109 ? 1.223 7.051 9.050 1.00 98.56 109 PHE A CA 1
ATOM 898 C C . PHE A 1 109 ? 0.593 5.724 9.503 1.00 98.56 109 PHE A C 1
ATOM 900 O O . PHE A 1 109 ? 0.169 5.582 10.650 1.00 98.56 109 PHE A O 1
ATOM 907 N N . ASN A 1 110 ? 0.591 4.723 8.625 1.00 98.44 110 ASN A N 1
ATOM 908 C CA . ASN A 1 110 ? 0.043 3.397 8.884 1.00 98.44 110 ASN A CA 1
ATOM 909 C C . ASN A 1 110 ? 0.841 2.630 9.954 1.00 98.44 110 ASN A C 1
ATOM 911 O O . ASN A 1 110 ? 0.251 1.948 10.790 1.00 98.44 110 ASN A O 1
ATOM 915 N N . GLU A 1 111 ? 2.164 2.785 10.012 1.00 98.06 111 GLU A N 1
ATOM 916 C CA . GLU A 1 111 ? 2.990 2.270 11.112 1.00 98.06 111 GLU A CA 1
ATOM 917 C C . GLU A 1 111 ? 2.552 2.834 12.469 1.00 98.06 111 GLU A C 1
ATOM 919 O O . GLU A 1 111 ? 2.469 2.096 13.452 1.00 98.06 111 GLU A O 1
ATOM 924 N N . CYS A 1 112 ? 2.216 4.124 12.540 1.00 98.31 112 CYS A N 1
ATOM 925 C CA . CYS A 1 112 ? 1.649 4.714 13.750 1.00 98.31 112 CYS A CA 1
ATOM 926 C C . CYS A 1 112 ? 0.284 4.109 14.114 1.00 98.31 112 CYS A C 1
ATOM 928 O O . CYS A 1 112 ? 0.078 3.736 15.270 1.00 98.31 112 CYS A O 1
ATOM 930 N N . VAL A 1 113 ? -0.611 3.929 13.136 1.00 97.88 113 VAL A N 1
ATOM 931 C CA . VAL A 1 113 ? -1.915 3.273 13.350 1.00 97.88 113 VAL A CA 1
ATOM 932 C C . VAL A 1 113 ? -1.736 1.858 13.912 1.00 97.88 113 VAL A C 1
ATOM 934 O O . VAL A 1 113 ? -2.388 1.507 14.897 1.00 97.88 113 VAL A O 1
ATOM 937 N N . ASN A 1 114 ? -0.803 1.079 13.353 1.00 96.88 114 ASN A N 1
ATOM 938 C CA . ASN A 1 114 ? -0.466 -0.255 13.856 1.00 96.88 114 ASN A CA 1
ATOM 939 C C . ASN A 1 114 ? 0.105 -0.212 15.281 1.00 96.88 114 ASN A C 1
ATOM 941 O O . ASN A 1 114 ? -0.307 -1.012 16.120 1.00 96.88 114 ASN A O 1
ATOM 945 N N . ARG A 1 115 ? 1.009 0.731 15.595 1.00 97.50 115 ARG A N 1
ATOM 946 C CA . ARG A 1 115 ? 1.544 0.916 16.962 1.00 97.50 115 ARG A CA 1
ATOM 947 C C . ARG A 1 115 ? 0.454 1.256 17.975 1.00 97.50 115 ARG A C 1
ATOM 949 O O . ARG A 1 115 ? 0.535 0.816 19.117 1.00 97.50 115 ARG A O 1
ATOM 956 N N . ASN A 1 116 ? -0.574 1.986 17.551 1.00 96.44 116 ASN A N 1
ATOM 957 C CA . ASN A 1 116 ? -1.745 2.293 18.370 1.00 96.44 116 ASN A CA 1
ATOM 958 C C . ASN A 1 116 ? -2.730 1.106 18.481 1.00 96.44 116 ASN A C 1
ATOM 960 O O . ASN A 1 116 ? -3.756 1.226 19.147 1.00 96.44 116 ASN A O 1
ATOM 964 N N . GLY A 1 117 ? -2.432 -0.043 17.861 1.00 94.31 117 GLY A N 1
ATOM 965 C CA . GLY A 1 117 ? -3.228 -1.272 17.926 1.00 94.31 117 GLY A CA 1
ATOM 966 C C . GLY A 1 117 ? -4.291 -1.408 16.833 1.00 94.31 117 GLY A C 1
ATOM 967 O O . GLY A 1 117 ? -5.095 -2.338 16.880 1.00 94.31 117 GLY A O 1
ATOM 968 N N . GLY A 1 118 ? -4.327 -0.499 15.857 1.00 94.19 118 GLY A N 1
ATOM 969 C CA . GLY A 1 118 ? -5.259 -0.565 14.736 1.00 94.19 118 GLY A CA 1
ATOM 970 C C . GLY A 1 118 ? -4.739 -1.472 13.623 1.00 94.19 118 GLY A C 1
ATOM 971 O O . GLY A 1 118 ? -3.619 -1.294 13.163 1.00 94.19 118 GLY A O 1
ATOM 972 N N . LYS A 1 119 ? -5.556 -2.417 13.144 1.00 95.00 119 LYS A N 1
ATOM 973 C CA . LYS A 1 119 ? -5.193 -3.301 12.019 1.00 95.00 119 LYS A CA 1
ATOM 974 C C . LYS A 1 119 ? -5.587 -2.710 10.666 1.00 95.00 119 LYS A C 1
ATOM 976 O O . LYS A 1 119 ? -6.690 -2.181 10.522 1.00 95.00 119 LYS A O 1
ATOM 981 N N . ILE A 1 120 ? -4.722 -2.833 9.668 1.00 96.25 120 ILE A N 1
ATOM 982 C CA . ILE A 1 120 ? -4.936 -2.251 8.338 1.00 96.25 120 ILE A CA 1
ATOM 983 C C . ILE A 1 120 ? -5.298 -3.348 7.344 1.00 96.25 120 ILE A C 1
ATOM 985 O O . ILE A 1 120 ? -4.690 -4.420 7.323 1.00 96.25 120 ILE A O 1
ATOM 989 N N . PHE A 1 121 ? -6.304 -3.068 6.519 1.00 96.06 121 PHE A N 1
ATOM 990 C CA . PHE A 1 121 ? -6.789 -3.996 5.509 1.00 96.06 121 PHE A CA 1
ATOM 991 C C . PHE A 1 121 ? -6.970 -3.304 4.166 1.00 96.06 121 PHE A C 1
ATOM 993 O O . PHE A 1 121 ? -7.563 -2.226 4.107 1.00 96.06 121 PHE A O 1
ATOM 1000 N N . VAL A 1 122 ? -6.573 -3.984 3.090 1.00 95.69 122 VAL A N 1
ATOM 1001 C CA . VAL A 1 122 ? -7.145 -3.716 1.767 1.00 95.69 122 VAL A CA 1
ATOM 1002 C C . VAL A 1 122 ? -8.519 -4.370 1.732 1.00 95.69 122 VAL A C 1
ATOM 1004 O O . VAL A 1 122 ? -8.639 -5.568 2.007 1.00 95.69 122 VAL A O 1
ATOM 1007 N N . ASN A 1 123 ? -9.555 -3.591 1.418 1.00 94.44 123 ASN A N 1
ATOM 1008 C CA . ASN A 1 123 ? -10.914 -4.093 1.262 1.00 94.44 123 ASN A CA 1
ATOM 1009 C C . ASN A 1 123 ? -11.244 -4.288 -0.231 1.00 94.44 123 ASN A C 1
ATOM 1011 O O . ASN A 1 123 ? -11.463 -3.298 -0.937 1.00 94.44 123 ASN A O 1
ATOM 1015 N N . PRO A 1 124 ? -11.334 -5.541 -0.722 1.00 93.62 124 PRO A N 1
ATOM 1016 C CA . PRO A 1 124 ? -11.644 -5.820 -2.126 1.00 93.62 124 PRO A CA 1
ATOM 1017 C C . PRO A 1 124 ? -13.006 -5.293 -2.595 1.00 93.62 124 PRO A C 1
ATOM 1019 O O . PRO A 1 124 ? -13.170 -4.963 -3.765 1.00 93.62 124 PRO A O 1
ATOM 1022 N N . ALA A 1 125 ? -13.982 -5.174 -1.689 1.00 92.19 125 ALA A N 1
ATOM 1023 C CA . ALA A 1 125 ? -15.299 -4.618 -2.000 1.00 92.19 125 ALA A CA 1
ATOM 1024 C C . ALA A 1 125 ? -15.312 -3.078 -1.990 1.00 92.19 125 ALA A C 1
ATOM 1026 O O . ALA A 1 125 ? -16.278 -2.464 -2.444 1.00 92.19 125 ALA A O 1
ATOM 1027 N N . PHE A 1 126 ? -14.254 -2.439 -1.478 1.00 92.38 126 PHE A N 1
ATOM 1028 C CA . PHE A 1 126 ? -14.119 -0.989 -1.455 1.00 92.38 126 PHE A CA 1
ATOM 1029 C C . PHE A 1 126 ? -13.313 -0.498 -2.661 1.00 92.38 126 PHE A C 1
ATOM 1031 O O . PHE A 1 126 ? -12.117 -0.239 -2.559 1.00 92.38 126 PHE A O 1
ATOM 1038 N N . GLN A 1 127 ? -13.964 -0.396 -3.817 1.00 91.94 127 GLN A N 1
ATOM 1039 C CA . GLN A 1 127 ? -13.312 -0.008 -5.070 1.00 91.94 127 GLN A CA 1
ATOM 1040 C C . GLN A 1 127 ? -13.526 1.478 -5.374 1.00 91.94 127 GLN A C 1
ATOM 1042 O O . GLN A 1 127 ? -14.644 1.977 -5.245 1.00 91.94 127 GLN A O 1
ATOM 1047 N N . ASN A 1 128 ? -12.465 2.189 -5.770 1.00 90.81 128 ASN A N 1
ATOM 1048 C CA . ASN A 1 128 ? -12.505 3.644 -6.000 1.00 90.81 128 ASN A CA 1
ATOM 1049 C C . ASN A 1 128 ? -12.152 4.086 -7.432 1.00 90.81 128 ASN A C 1
ATOM 1051 O O . ASN A 1 128 ? -12.257 5.270 -7.739 1.00 90.81 128 ASN A O 1
ATOM 1055 N N . SER A 1 129 ? -11.717 3.168 -8.295 1.00 86.56 129 SER A N 1
ATOM 1056 C CA . SER A 1 129 ? -11.423 3.415 -9.712 1.00 86.56 129 SER A CA 1
ATOM 1057 C C . SER A 1 129 ? -11.198 2.095 -10.454 1.00 86.56 129 SER A C 1
ATOM 1059 O O . SER A 1 129 ? -11.153 1.023 -9.836 1.00 86.56 129 SER A O 1
ATOM 1061 N N . ASP A 1 130 ? -10.988 2.182 -11.769 1.00 79.19 130 ASP A N 1
ATOM 1062 C CA . ASP A 1 130 ? -10.590 1.025 -12.567 1.00 79.19 130 ASP A CA 1
ATOM 1063 C C . ASP A 1 130 ? -9.118 0.612 -12.372 1.00 79.19 130 ASP A C 1
ATOM 1065 O O . ASP A 1 130 ? -8.766 -0.555 -12.547 1.00 79.19 130 ASP A O 1
ATOM 1069 N N . GLY A 1 131 ? -8.262 1.525 -11.904 1.00 68.88 131 GLY A N 1
ATOM 1070 C CA . GLY A 1 131 ? -6.811 1.331 -11.807 1.00 68.88 131 GLY A CA 1
ATOM 1071 C C . GLY A 1 131 ? -6.070 1.740 -13.083 1.00 68.88 131 GLY A C 1
ATOM 1072 O O . GLY A 1 131 ? -6.603 2.481 -13.908 1.00 68.88 131 GLY A O 1
ATOM 1073 N N . LEU A 1 132 ? -4.815 1.302 -13.231 1.00 62.91 132 LEU A N 1
ATOM 1074 C CA . LEU A 1 132 ? -4.003 1.628 -14.411 1.00 62.91 132 LEU A CA 1
ATOM 1075 C C . LEU A 1 132 ? -4.523 0.874 -15.654 1.00 62.91 132 LEU A C 1
ATOM 1077 O O . LEU A 1 132 ? -4.584 -0.362 -15.608 1.00 62.91 132 LEU A O 1
ATOM 1081 N N . PRO A 1 133 ? -4.880 1.572 -16.755 1.00 59.09 133 PRO A N 1
ATOM 1082 C CA . PRO A 1 133 ? -5.208 0.923 -18.022 1.00 59.09 133 PRO A CA 1
ATOM 1083 C C . PRO A 1 133 ? -3.977 0.215 -18.608 1.00 59.09 133 PRO A C 1
ATOM 1085 O O . PRO A 1 133 ? -2.839 0.594 -18.323 1.00 59.09 133 PRO A O 1
ATOM 1088 N N . THR A 1 134 ? -4.221 -0.838 -19.393 1.00 51.22 134 THR A N 1
ATOM 1089 C CA . THR A 1 134 ? -3.192 -1.587 -20.138 1.00 51.22 134 THR A CA 1
ATOM 1090 C C . THR A 1 134 ? -2.593 -0.781 -21.272 1.00 51.22 134 THR A C 1
ATOM 1092 O O . THR A 1 134 ? -3.396 -0.128 -21.978 1.00 51.22 134 THR A O 1
#

Sequence (134 aa):
LTNFHYNLNEWGAMTASQTIRYYDIWALRSTVVNYDCWKEISKYPQYSNLASKIYIDVHTKPIPKDYNLIPVQSAFGGFAIYQTRYLTNCTYDSFDNESVYGKCEHVSFNECVNRNGGKIFVNPAFQNSDGLPT

Organism: NCBI:txid433720

pLDDT: mean 91.18, std 12.08, range [34.97, 98.56]

Radius of gyration: 15.22 Å; chains: 1; bounding box: 46×24×38 Å

Foldseek 3Di:
DDLQPDDDVFAFKEAEAAQFWQQFLQFFAAPVRNDRLQLQLVVCVVCSVVSCCVRGVVRGGGDAQPDDWAWTLGDHSPHMDGDPQQQVPAFQDQDDPSGPRGGGSRNSRSNSSVVSRHTYTHRSNRHDYNPDDD

Secondary structure (DSSP, 8-state):
--TT----TTEEEEEEE-SSB---TTT-BSSS--S-HHHHHHT-GGGHHHHHIIIIITT-----TTSPPEEESB--TT-EEE-GGG-TT-------TT-TT---HHHHHHHHHHHTT-EEEEEEEEE-S-BS--